Protein AF-A0AAW3BBW0-F1 (afdb_monomer_lite)

Structure (mmCIF, N/CA/C/O backbone):
data_AF-A0AAW3BBW0-F1
#
_entry.id   AF-A0AAW3BBW0-F1
#
loop_
_atom_site.group_PDB
_atom_site.id
_atom_site.type_symbol
_atom_site.label_atom_id
_atom_site.label_alt_id
_atom_site.label_comp_id
_atom_site.label_asym_id
_atom_site.label_entity_id
_atom_site.label_seq_id
_atom_site.pdbx_PDB_ins_code
_atom_site.Cartn_x
_atom_site.Cartn_y
_atom_site.Cartn_z
_atom_site.occupancy
_atom_site.B_iso_or_equiv
_atom_site.auth_seq_id
_atom_site.auth_comp_id
_atom_site.auth_asym_id
_atom_site.auth_atom_id
_atom_site.pdbx_PDB_model_num
ATOM 1 N N . MET A 1 1 ? 30.042 30.040 -30.285 1.00 41.00 1 MET A N 1
ATOM 2 C CA . MET A 1 1 ? 29.711 28.630 -29.977 1.00 41.00 1 MET A CA 1
ATOM 3 C C . MET A 1 1 ? 29.764 28.427 -28.467 1.00 41.00 1 MET A C 1
ATOM 5 O O . MET A 1 1 ? 30.852 28.474 -27.908 1.00 41.00 1 MET A O 1
ATOM 9 N N . ARG A 1 2 ? 28.617 28.283 -27.785 1.00 40.34 2 ARG A N 1
ATOM 10 C CA . ARG A 1 2 ? 28.598 27.923 -26.355 1.00 40.34 2 ARG A CA 1
ATOM 11 C C . ARG A 1 2 ? 29.032 26.463 -26.230 1.00 40.34 2 ARG A C 1
ATOM 13 O O . ARG A 1 2 ? 28.374 25.593 -26.790 1.00 40.34 2 ARG A O 1
ATOM 20 N N . ARG A 1 3 ? 30.141 26.214 -25.532 1.00 47.19 3 ARG A N 1
ATOM 21 C CA . ARG A 1 3 ? 30.557 24.868 -25.129 1.00 47.19 3 ARG A CA 1
ATOM 22 C C . ARG A 1 3 ? 29.491 24.332 -24.175 1.00 47.19 3 ARG A C 1
ATOM 24 O O . ARG A 1 3 ? 29.366 24.820 -23.059 1.00 47.19 3 ARG A O 1
ATOM 31 N N . THR A 1 4 ? 28.681 23.386 -24.631 1.00 51.81 4 THR A N 1
ATOM 32 C CA . THR A 1 4 ? 27.889 22.544 -23.737 1.00 51.81 4 THR A CA 1
ATOM 33 C C . THR A 1 4 ? 28.873 21.654 -22.997 1.00 51.81 4 THR A C 1
ATOM 35 O O . THR A 1 4 ? 29.384 20.691 -23.568 1.00 51.81 4 THR A O 1
ATOM 38 N N . GLU A 1 5 ? 29.197 22.013 -21.760 1.00 55.88 5 GLU A N 1
ATOM 39 C CA . GLU A 1 5 ? 29.882 21.101 -20.855 1.00 55.88 5 GLU A CA 1
ATOM 40 C C . GLU A 1 5 ? 28.992 19.867 -20.705 1.00 55.88 5 GLU A C 1
ATOM 42 O O . GLU A 1 5 ? 27.857 19.939 -20.229 1.00 55.88 5 GLU A O 1
ATOM 47 N N . LEU A 1 6 ? 29.476 18.731 -21.203 1.00 54.31 6 LEU A N 1
ATOM 48 C CA . LEU A 1 6 ? 28.875 17.442 -20.920 1.00 54.31 6 LEU A CA 1
ATOM 49 C C . LEU A 1 6 ? 29.042 17.221 -19.418 1.00 54.31 6 LEU A C 1
ATOM 51 O O . LEU A 1 6 ? 30.103 16.795 -18.970 1.00 54.31 6 LEU A O 1
ATOM 55 N N . CYS A 1 7 ? 28.010 17.523 -18.630 1.00 55.31 7 CYS A N 1
ATOM 56 C CA . CYS A 1 7 ? 27.910 17.013 -17.269 1.00 55.31 7 CYS A CA 1
ATOM 57 C C . CYS A 1 7 ? 27.794 15.486 -17.359 1.00 55.31 7 CYS A C 1
ATOM 59 O O . CYS A 1 7 ? 26.699 14.924 -17.403 1.00 55.31 7 CYS A O 1
ATOM 61 N N . LEU A 1 8 ? 28.941 14.814 -17.443 1.00 58.03 8 LEU A N 1
ATOM 62 C CA . LEU A 1 8 ? 29.051 13.374 -17.301 1.00 58.03 8 LEU A CA 1
ATOM 63 C C . LEU A 1 8 ? 28.607 13.046 -15.875 1.00 58.03 8 LEU A C 1
ATOM 65 O O . LEU A 1 8 ? 29.270 13.404 -14.904 1.00 58.03 8 LEU A O 1
ATOM 69 N N . GLY A 1 9 ? 27.428 12.439 -15.739 1.00 77.62 9 GLY A N 1
ATOM 70 C CA . GLY A 1 9 ? 26.929 12.009 -14.437 1.00 77.62 9 GLY A CA 1
ATOM 71 C C . GLY A 1 9 ? 27.915 11.042 -13.774 1.00 77.62 9 GLY A C 1
ATOM 72 O O . GLY A 1 9 ? 28.411 10.124 -14.424 1.00 77.62 9 GLY A O 1
ATOM 73 N N . GLY A 1 10 ? 28.193 11.251 -12.487 1.00 90.31 10 GLY A N 1
ATOM 74 C CA . GLY A 1 10 ? 29.047 10.374 -11.684 1.00 90.31 10 GLY A CA 1
ATOM 75 C C . GLY A 1 10 ? 28.320 9.143 -11.133 1.00 90.31 10 GLY A C 1
ATOM 76 O O . GLY A 1 10 ? 27.144 8.887 -11.423 1.00 90.31 10 GLY A O 1
ATOM 77 N N . PHE A 1 11 ? 29.023 8.381 -10.291 1.00 93.69 11 PHE A N 1
ATOM 78 C CA . PHE A 1 11 ? 28.434 7.258 -9.566 1.00 93.69 11 PHE A CA 1
ATOM 79 C C . PHE A 1 11 ? 27.296 7.735 -8.657 1.00 93.69 11 PHE A C 1
ATOM 81 O O . PHE A 1 11 ? 27.462 8.603 -7.805 1.00 93.69 11 PHE A O 1
ATOM 88 N N . THR A 1 12 ? 26.134 7.116 -8.826 1.00 93.62 12 THR A N 1
ATOM 89 C CA . THR A 1 12 ? 24.984 7.217 -7.925 1.00 93.62 12 THR A CA 1
ATOM 90 C C . THR A 1 12 ? 24.405 5.816 -7.770 1.00 93.62 12 THR A C 1
ATOM 92 O O . THR A 1 12 ? 24.442 5.020 -8.713 1.00 93.62 12 THR A O 1
ATOM 95 N N . MET A 1 13 ? 23.885 5.482 -6.587 1.00 95.06 13 MET A N 1
ATOM 96 C CA . MET A 1 13 ? 23.442 4.124 -6.240 1.00 95.06 13 MET A CA 1
ATOM 97 C C . MET A 1 13 ? 22.104 3.759 -6.905 1.00 95.06 13 MET A C 1
ATOM 99 O O . MET A 1 13 ? 21.103 3.521 -6.234 1.00 95.06 13 MET A O 1
ATOM 103 N N . LYS A 1 14 ? 22.071 3.693 -8.242 1.00 94.38 14 LYS A N 1
ATOM 104 C CA . LYS A 1 14 ? 20.866 3.367 -9.026 1.00 94.38 14 LYS A CA 1
ATOM 105 C C . LYS A 1 14 ? 20.230 2.041 -8.606 1.00 94.38 14 LYS A C 1
ATOM 107 O O . LYS A 1 14 ? 19.016 1.929 -8.647 1.00 94.38 14 LYS A O 1
ATOM 112 N N . TYR A 1 15 ? 21.039 1.080 -8.161 1.00 95.12 15 TYR A N 1
ATOM 113 C CA . TYR A 1 15 ? 20.583 -0.232 -7.700 1.00 95.12 15 TYR A CA 1
ATOM 114 C C . TYR A 1 15 ? 19.832 -0.205 -6.358 1.00 95.12 15 TYR A C 1
ATOM 116 O O . TYR A 1 15 ? 19.133 -1.163 -6.063 1.00 95.12 15 TYR A O 1
ATOM 124 N N . LYS A 1 16 ? 19.971 0.857 -5.546 1.00 96.00 16 LYS A N 1
ATOM 125 C CA . LYS A 1 16 ? 19.154 1.072 -4.332 1.00 96.00 16 LYS A CA 1
ATOM 126 C C . LYS A 1 16 ? 17.932 1.951 -4.591 1.00 96.00 16 LYS A C 1
ATOM 128 O O . LYS A 1 16 ? 17.039 2.056 -3.761 1.00 96.00 16 LYS A O 1
ATOM 133 N N . ARG A 1 17 ? 17.897 2.648 -5.725 1.00 94.38 17 ARG A N 1
ATOM 134 C CA . ARG A 1 17 ? 16.793 3.547 -6.044 1.00 94.38 17 ARG A CA 1
ATOM 135 C C . ARG A 1 17 ? 15.564 2.722 -6.424 1.00 94.38 17 ARG A C 1
ATOM 137 O O . ARG A 1 17 ? 15.642 1.916 -7.344 1.00 94.38 17 ARG A O 1
ATOM 144 N N . GLY A 1 18 ? 14.436 2.968 -5.758 1.00 93.38 18 GLY A N 1
ATOM 145 C CA . GLY A 1 18 ? 13.187 2.239 -6.006 1.00 93.38 18 GLY A CA 1
ATOM 146 C C . GLY A 1 18 ? 13.159 0.822 -5.426 1.00 93.38 18 GLY A C 1
ATOM 147 O O . GLY A 1 18 ? 12.334 0.022 -5.852 1.00 93.38 18 GLY A O 1
ATOM 148 N N . THR A 1 19 ? 14.056 0.500 -4.485 1.00 96.69 19 THR A N 1
ATOM 149 C CA . THR A 1 19 ? 14.018 -0.758 -3.714 1.00 96.69 19 THR A CA 1
ATOM 150 C C . THR A 1 19 ? 13.367 -0.596 -2.340 1.00 96.69 19 THR A C 1
ATOM 152 O O . THR A 1 19 ? 13.374 -1.540 -1.555 1.00 96.69 19 THR A O 1
ATOM 155 N N . GLY A 1 20 ? 12.894 0.609 -2.013 1.00 96.44 20 GLY A N 1
ATOM 156 C CA . GLY A 1 20 ? 12.147 0.873 -0.787 1.00 96.44 20 GLY A CA 1
ATOM 157 C C . GLY A 1 20 ? 10.740 0.296 -0.841 1.00 96.44 20 GLY A C 1
ATOM 158 O O . GLY A 1 20 ? 10.309 -0.222 -1.874 1.00 96.44 20 GLY A O 1
ATOM 159 N N . LEU A 1 21 ? 10.034 0.381 0.284 1.00 97.50 21 LEU A N 1
ATOM 160 C CA . LEU A 1 21 ? 8.636 -0.039 0.340 1.00 97.50 21 LEU A CA 1
ATOM 161 C C . LEU A 1 21 ? 7.724 1.021 -0.294 1.00 97.50 21 LEU A C 1
ATOM 163 O O . LEU A 1 21 ? 6.687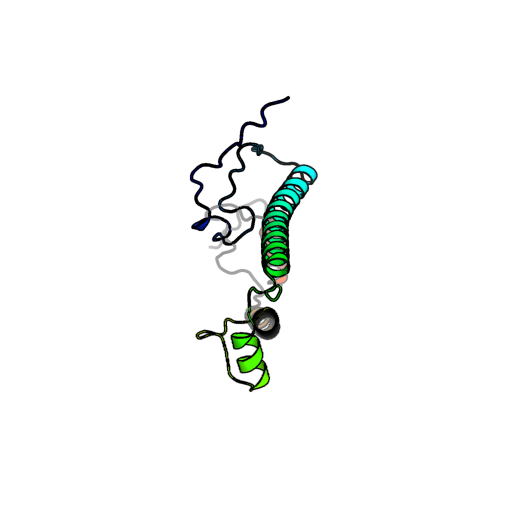 0.670 -0.856 1.00 97.50 21 LEU A O 1
ATOM 167 N N . TRP A 1 22 ? 8.141 2.289 -0.229 1.00 97.44 22 TRP A N 1
ATOM 168 C CA . TRP A 1 22 ? 7.377 3.449 -0.684 1.00 97.44 22 TRP A CA 1
ATOM 169 C C . TRP A 1 22 ? 8.187 4.351 -1.629 1.00 97.44 22 TRP A C 1
ATOM 171 O O . TRP A 1 22 ? 9.399 4.188 -1.788 1.00 97.44 22 TRP A O 1
ATOM 181 N N . ASP A 1 23 ? 7.513 5.303 -2.277 1.00 96.19 23 ASP A N 1
ATOM 182 C CA . ASP A 1 23 ? 8.102 6.162 -3.317 1.00 96.19 23 ASP A CA 1
ATOM 183 C C . ASP A 1 23 ? 9.085 7.210 -2.761 1.00 96.19 23 ASP A C 1
ATOM 185 O O . ASP A 1 23 ? 9.974 7.672 -3.481 1.00 96.19 23 ASP A O 1
ATOM 189 N N . GLU A 1 24 ? 8.936 7.592 -1.493 1.00 96.12 24 GLU A N 1
ATOM 190 C CA . GLU A 1 24 ? 9.810 8.524 -0.773 1.00 96.12 24 GLU A CA 1
ATOM 191 C C . GLU A 1 24 ? 11.161 7.917 -0.354 1.00 96.12 24 GLU A C 1
ATOM 193 O O . GLU A 1 24 ? 12.118 8.647 -0.075 1.00 96.12 24 GLU A O 1
ATOM 198 N N . ASP A 1 25 ? 11.268 6.587 -0.331 1.00 96.56 25 ASP A N 1
ATOM 199 C CA . ASP A 1 25 ? 12.462 5.888 0.134 1.00 96.56 25 ASP A CA 1
ATOM 200 C C . ASP A 1 25 ? 13.629 6.032 -0.855 1.00 96.56 25 ASP A C 1
ATOM 202 O O . ASP A 1 25 ? 13.489 5.938 -2.078 1.00 96.56 25 ASP A O 1
ATOM 206 N N . TYR A 1 26 ? 14.842 6.193 -0.317 1.00 95.44 26 TYR A N 1
ATOM 207 C CA . TYR A 1 26 ? 16.080 6.334 -1.098 1.00 95.44 26 TYR A CA 1
ATOM 208 C C . TYR A 1 26 ? 16.066 7.503 -2.106 1.00 95.44 26 TYR A C 1
ATOM 210 O O . TYR A 1 26 ? 16.788 7.486 -3.111 1.00 95.44 26 TYR A O 1
ATOM 218 N N . VAL A 1 27 ? 15.283 8.546 -1.820 1.00 95.69 27 VAL A N 1
ATOM 219 C CA . VAL A 1 27 ? 15.307 9.835 -2.516 1.00 95.69 27 VAL A CA 1
ATOM 220 C C . VAL A 1 27 ? 16.140 10.826 -1.702 1.00 95.69 27 VAL A C 1
ATOM 222 O O . VAL A 1 27 ? 15.999 10.928 -0.488 1.00 95.69 27 VAL A O 1
ATOM 225 N N . ASN A 1 28 ? 17.026 11.576 -2.361 1.00 95.12 28 ASN A N 1
ATOM 226 C CA . ASN A 1 28 ? 17.775 12.649 -1.702 1.00 95.12 28 ASN A CA 1
ATOM 227 C C . ASN A 1 28 ? 16.899 13.907 -1.558 1.00 95.12 28 ASN A C 1
ATOM 229 O O . ASN A 1 28 ? 17.037 14.853 -2.336 1.00 95.12 28 ASN A O 1
ATOM 233 N N . ASP A 1 29 ? 15.974 13.880 -0.600 1.00 94.38 29 ASP A N 1
ATOM 234 C CA . ASP A 1 29 ? 15.079 14.990 -0.272 1.00 94.38 29 ASP A CA 1
ATOM 235 C C . ASP A 1 29 ? 15.640 15.845 0.875 1.00 94.38 29 ASP A C 1
ATOM 237 O O . ASP A 1 29 ? 15.308 15.677 2.046 1.00 94.38 29 ASP A O 1
ATOM 241 N N . PHE A 1 30 ? 16.556 16.752 0.540 1.00 92.75 30 PHE A N 1
ATOM 242 C CA . PHE A 1 30 ? 17.260 17.585 1.521 1.00 92.75 30 PHE A CA 1
ATOM 243 C C . PHE A 1 30 ? 16.564 18.924 1.814 1.00 92.75 30 PHE A C 1
ATOM 245 O O . PHE A 1 30 ? 17.075 19.711 2.609 1.00 92.75 30 PHE A O 1
ATOM 252 N N . ASN A 1 31 ? 15.444 19.230 1.149 1.00 91.31 31 ASN A N 1
ATOM 253 C CA . ASN A 1 31 ? 14.788 20.541 1.221 1.00 91.31 31 ASN A CA 1
ATOM 254 C C . ASN A 1 31 ? 13.409 20.512 1.904 1.00 91.31 31 ASN A C 1
ATOM 256 O O . ASN A 1 31 ? 12.639 21.468 1.784 1.00 91.31 31 ASN A O 1
ATOM 260 N N . ALA A 1 32 ? 13.107 19.441 2.639 1.00 90.62 32 ALA A N 1
ATOM 261 C CA . ALA A 1 32 ? 11.896 19.332 3.437 1.00 90.62 32 ALA A CA 1
ATOM 262 C C . ALA A 1 32 ? 11.973 20.169 4.731 1.00 90.62 32 ALA A C 1
ATOM 264 O O . ALA A 1 32 ? 13.027 20.316 5.350 1.00 90.62 32 ALA A O 1
ATOM 265 N N . ASN A 1 33 ? 10.823 20.686 5.175 1.00 92.56 33 ASN A N 1
ATOM 266 C CA . ASN A 1 33 ? 10.685 21.390 6.454 1.00 92.56 33 ASN A CA 1
ATOM 267 C C . ASN A 1 33 ? 10.222 20.435 7.564 1.00 92.56 33 ASN A C 1
ATOM 269 O O . ASN A 1 33 ? 9.449 19.516 7.307 1.00 92.56 33 ASN A O 1
ATOM 273 N N . LYS A 1 34 ? 10.596 20.719 8.823 1.00 94.75 34 LYS A N 1
ATOM 274 C CA . LYS A 1 34 ? 10.166 19.934 10.003 1.00 94.75 34 LYS A CA 1
ATOM 275 C C . LYS A 1 34 ? 8.642 19.895 10.184 1.00 94.75 34 LYS A C 1
ATOM 277 O O . LYS A 1 34 ? 8.106 18.901 10.660 1.00 94.75 34 LYS A O 1
ATOM 282 N N . TYR A 1 35 ? 7.954 20.982 9.833 1.00 96.44 35 TYR A N 1
ATOM 283 C CA . TYR A 1 35 ? 6.496 21.070 9.851 1.00 96.44 35 TYR A CA 1
ATOM 284 C C . TYR A 1 35 ? 5.976 21.368 8.449 1.00 96.44 35 TYR A C 1
ATOM 286 O O . TYR A 1 35 ? 6.415 22.318 7.794 1.00 96.44 35 TYR A O 1
ATOM 294 N N . LEU A 1 36 ? 5.011 20.565 8.011 1.00 96.75 36 LEU A N 1
ATOM 295 C CA . LEU A 1 36 ? 4.347 20.702 6.725 1.00 96.75 36 LEU A CA 1
ATOM 296 C C . LEU A 1 36 ? 2.850 20.902 6.964 1.00 96.75 36 LEU A C 1
ATOM 298 O O . LEU A 1 36 ? 2.193 20.098 7.620 1.00 96.75 36 LEU A O 1
ATOM 302 N N . SER A 1 37 ? 2.307 21.991 6.416 1.00 97.81 37 SER A N 1
ATOM 303 C CA . SER A 1 37 ? 0.856 22.186 6.350 1.00 97.81 37 SER A CA 1
ATOM 304 C C . SER A 1 37 ? 0.211 21.129 5.449 1.00 97.81 37 SER A C 1
ATOM 306 O O . SER A 1 37 ? 0.888 20.568 4.589 1.00 97.81 37 SER A O 1
ATOM 308 N N . ALA A 1 38 ? -1.108 20.936 5.541 1.00 98.19 38 ALA A N 1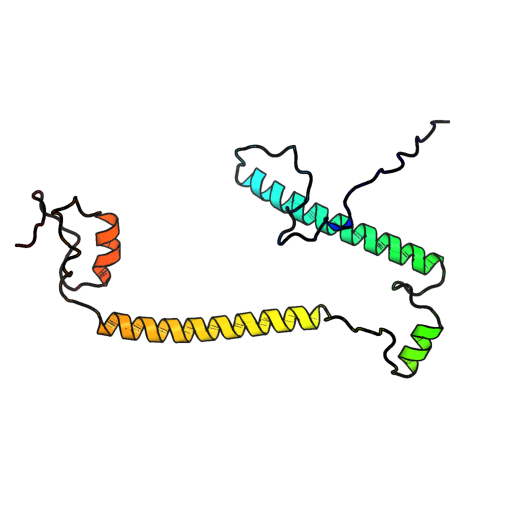
ATOM 309 C CA . ALA A 1 38 ? -1.831 19.980 4.694 1.00 98.19 38 ALA A CA 1
ATOM 310 C C . ALA A 1 38 ? -1.504 20.125 3.191 1.00 98.19 38 ALA A C 1
ATOM 312 O O . ALA A 1 38 ? -1.217 19.139 2.514 1.00 98.19 38 ALA A O 1
ATOM 313 N N . ARG A 1 39 ? -1.452 21.362 2.671 1.00 97.81 39 ARG A N 1
ATOM 314 C CA . ARG A 1 39 ? -1.104 21.627 1.261 1.00 97.81 39 ARG A CA 1
ATOM 315 C C . ARG A 1 39 ? 0.349 21.278 0.944 1.00 97.81 39 ARG A C 1
ATOM 317 O O . ARG A 1 39 ? 0.631 20.760 -0.135 1.00 97.81 39 ARG A O 1
ATOM 324 N N . SER A 1 40 ? 1.263 21.574 1.865 1.00 97.00 40 SER A N 1
ATOM 325 C CA . SER A 1 40 ? 2.684 21.253 1.712 1.00 97.00 40 SER A CA 1
ATOM 326 C C . SER A 1 40 ? 2.907 19.741 1.712 1.00 97.00 40 SER A C 1
ATOM 328 O O . SER A 1 40 ? 3.622 19.242 0.851 1.00 97.00 40 SER A O 1
ATOM 330 N N . THR A 1 41 ? 2.237 19.012 2.605 1.00 97.75 41 THR A N 1
ATOM 331 C CA . THR A 1 41 ? 2.286 17.547 2.683 1.00 97.75 41 THR A CA 1
ATOM 332 C C . THR A 1 41 ? 1.713 16.898 1.425 1.00 97.75 41 THR A C 1
ATOM 334 O O . THR A 1 41 ? 2.359 16.037 0.838 1.00 97.75 41 THR A O 1
ATOM 337 N N . MET A 1 42 ? 0.555 17.354 0.931 1.00 98.12 42 MET A N 1
ATOM 338 C CA . MET A 1 42 ? 0.007 16.866 -0.346 1.00 98.12 42 MET A CA 1
ATOM 339 C C . MET A 1 42 ? 0.977 17.092 -1.509 1.00 98.12 42 MET A C 1
ATOM 341 O O . MET A 1 42 ? 1.174 16.212 -2.345 1.00 98.12 42 MET A O 1
ATOM 345 N N . ARG A 1 43 ? 1.607 18.273 -1.565 1.00 97.44 43 ARG A N 1
ATOM 346 C CA . ARG A 1 43 ? 2.600 18.587 -2.597 1.00 97.44 43 ARG A CA 1
ATOM 347 C C . ARG A 1 43 ? 3.842 17.706 -2.486 1.00 97.44 43 ARG A C 1
ATOM 349 O O . ARG A 1 43 ? 4.421 17.381 -3.518 1.00 97.44 43 ARG A O 1
ATOM 356 N N . TRP A 1 44 ? 4.245 17.347 -1.271 1.00 97.38 44 TRP A N 1
ATOM 357 C CA . TRP A 1 44 ? 5.364 16.447 -1.025 1.00 97.38 44 TRP A CA 1
ATOM 358 C C . TRP A 1 44 ? 5.070 15.034 -1.549 1.00 97.38 44 TRP A C 1
ATOM 360 O O . TRP A 1 44 ? 5.826 14.553 -2.389 1.00 97.38 44 TRP A O 1
ATOM 370 N N . TYR A 1 45 ? 3.917 14.447 -1.200 1.00 97.94 45 TYR A N 1
ATOM 371 C CA . TYR A 1 45 ? 3.484 13.145 -1.738 1.00 97.94 45 TYR A CA 1
ATOM 372 C C . TYR A 1 45 ? 3.400 13.146 -3.268 1.00 97.94 45 TYR A C 1
ATOM 374 O O . TYR A 1 45 ? 3.997 12.297 -3.926 1.00 97.94 45 TYR A O 1
ATOM 382 N N . TYR A 1 46 ? 2.750 14.161 -3.848 1.00 97.88 46 TYR A N 1
ATOM 383 C CA . TYR A 1 46 ? 2.714 14.330 -5.303 1.00 97.88 46 TYR A CA 1
ATOM 384 C C . TYR A 1 46 ? 4.121 14.461 -5.904 1.00 97.88 46 TYR A C 1
ATOM 386 O O . TYR A 1 46 ? 4.389 13.966 -6.997 1.00 97.88 46 TYR A O 1
ATOM 394 N N . GLY A 1 47 ? 5.032 15.145 -5.210 1.00 97.56 47 GLY A N 1
ATOM 395 C CA . GLY A 1 47 ? 6.426 15.289 -5.612 1.00 97.56 47 GLY A CA 1
ATOM 396 C C . GLY A 1 47 ? 7.142 13.944 -5.732 1.00 97.56 47 GLY A C 1
ATOM 397 O O . GLY A 1 47 ? 7.795 13.712 -6.754 1.00 97.56 47 GLY A O 1
ATOM 398 N N . MET A 1 48 ? 6.973 13.067 -4.739 1.00 98.00 48 MET A N 1
ATOM 399 C CA . MET A 1 48 ? 7.572 11.727 -4.707 1.00 98.00 48 MET A CA 1
ATOM 400 C C . MET A 1 48 ? 6.988 10.815 -5.790 1.00 98.00 48 MET A C 1
ATOM 402 O O . MET A 1 48 ? 7.736 10.320 -6.639 1.00 98.00 48 MET A O 1
ATOM 406 N N . GLU A 1 49 ? 5.659 10.720 -5.874 1.00 98.19 49 GLU A N 1
ATOM 407 C CA . GLU A 1 49 ? 4.963 9.926 -6.898 1.00 98.19 49 GLU A CA 1
ATOM 408 C C . GLU A 1 49 ? 5.338 10.390 -8.318 1.00 98.19 49 GLU A C 1
ATOM 410 O O . GLU A 1 49 ? 5.693 9.602 -9.207 1.00 98.19 49 GLU A O 1
ATOM 415 N N . ARG A 1 50 ? 5.331 11.712 -8.547 1.00 98.06 50 ARG A N 1
ATOM 416 C CA . ARG A 1 50 ? 5.708 12.298 -9.838 1.00 98.06 50 ARG A CA 1
ATOM 417 C C . ARG A 1 50 ? 7.161 12.007 -10.176 1.00 98.06 50 ARG A C 1
ATOM 419 O O . ARG A 1 50 ? 7.467 11.787 -11.352 1.00 98.06 50 ARG A O 1
ATOM 426 N N . LEU A 1 51 ? 8.067 12.071 -9.202 1.00 97.25 51 LEU A N 1
ATOM 427 C CA . LEU A 1 51 ? 9.479 11.782 -9.422 1.00 97.25 51 LEU A CA 1
ATOM 428 C C . LEU A 1 51 ? 9.645 10.336 -9.894 1.00 97.25 51 LEU A C 1
ATOM 430 O O . LEU A 1 51 ? 10.220 10.122 -10.966 1.00 97.25 51 LEU A O 1
ATOM 434 N N . GLN A 1 52 ? 9.102 9.371 -9.153 1.00 97.44 52 GLN A N 1
ATOM 435 C CA . GLN A 1 52 ? 9.191 7.949 -9.482 1.00 97.44 52 GLN A CA 1
ATOM 436 C C . GLN A 1 52 ? 8.574 7.635 -10.853 1.00 97.44 52 GLN A C 1
ATOM 438 O O . GLN A 1 52 ? 9.214 7.025 -11.723 1.00 97.44 52 GLN A O 1
ATOM 443 N N . THR A 1 53 ? 7.372 8.156 -11.101 1.00 97.94 53 THR A N 1
ATOM 444 C CA . THR A 1 53 ? 6.644 7.976 -12.361 1.00 97.94 53 THR A CA 1
ATOM 445 C C . THR A 1 53 ? 7.407 8.562 -13.547 1.00 97.94 53 THR A C 1
ATOM 447 O O . THR A 1 53 ? 7.598 7.893 -14.566 1.00 97.94 53 THR A O 1
ATOM 450 N N . ARG A 1 54 ? 7.922 9.794 -13.429 1.00 98.19 54 ARG A N 1
ATOM 451 C CA . ARG A 1 54 ? 8.684 10.433 -14.515 1.00 98.19 54 ARG A CA 1
ATOM 452 C C . ARG A 1 54 ? 9.962 9.683 -14.849 1.00 98.19 54 ARG A C 1
ATOM 454 O O . ARG A 1 54 ? 10.273 9.555 -16.031 1.00 98.19 54 ARG A O 1
ATOM 461 N N . ASN A 1 55 ? 10.703 9.204 -13.850 1.00 96.50 55 ASN A N 1
ATOM 462 C CA . ASN A 1 55 ? 11.923 8.434 -14.104 1.00 96.50 55 ASN A CA 1
ATOM 463 C C . ASN A 1 55 ? 11.606 7.152 -14.877 1.00 96.50 55 ASN A C 1
ATOM 465 O O . ASN A 1 55 ? 12.256 6.863 -15.882 1.00 96.50 55 ASN A O 1
ATOM 469 N N . THR A 1 56 ? 10.563 6.438 -14.452 1.00 97.00 56 THR A N 1
ATOM 470 C CA . THR A 1 56 ? 10.115 5.196 -15.088 1.00 97.00 56 THR A CA 1
ATOM 471 C C . THR A 1 56 ? 9.652 5.432 -16.525 1.00 97.00 56 THR A C 1
ATOM 473 O O . THR A 1 56 ? 10.114 4.749 -17.439 1.00 97.00 56 THR A O 1
ATOM 476 N N . ILE A 1 57 ? 8.795 6.430 -16.761 1.00 98.06 57 ILE A N 1
ATOM 477 C CA . ILE A 1 57 ? 8.277 6.747 -18.102 1.00 98.06 57 ILE A CA 1
ATOM 478 C C . ILE A 1 57 ? 9.399 7.210 -19.031 1.00 98.06 57 ILE A C 1
ATOM 480 O O . ILE A 1 57 ? 9.485 6.743 -20.165 1.00 98.06 57 ILE A O 1
ATOM 484 N N . ASN A 1 58 ? 10.285 8.093 -18.563 1.00 97.56 58 ASN A N 1
ATOM 485 C CA . ASN A 1 58 ? 11.396 8.576 -19.381 1.00 97.56 58 ASN A CA 1
ATOM 486 C C . ASN A 1 58 ? 12.350 7.437 -19.761 1.00 97.56 58 ASN A C 1
ATOM 488 O O . ASN A 1 58 ? 12.761 7.369 -20.918 1.00 97.56 58 ASN A O 1
ATOM 492 N N . SER A 1 59 ? 12.660 6.536 -18.822 1.00 96.38 59 SER A N 1
ATOM 493 C CA . SER A 1 59 ? 13.496 5.355 -19.074 1.00 96.38 59 SER A CA 1
ATOM 494 C C . SER A 1 59 ? 12.851 4.396 -20.082 1.00 96.38 59 SER A C 1
ATOM 496 O O . SER A 1 59 ? 13.491 3.995 -21.059 1.00 96.38 59 SER A O 1
ATOM 498 N N . ARG A 1 60 ? 11.554 4.094 -19.908 1.00 97.56 60 ARG A N 1
ATOM 499 C CA . ARG A 1 60 ? 10.782 3.252 -20.838 1.00 97.56 60 ARG A CA 1
ATOM 500 C C . ARG A 1 60 ? 10.757 3.850 -22.239 1.00 97.56 60 ARG A C 1
ATOM 502 O O . ARG A 1 60 ? 11.115 3.167 -23.191 1.00 97.56 60 ARG A O 1
ATOM 509 N N . ARG A 1 61 ? 10.403 5.133 -22.357 1.00 97.88 61 ARG A N 1
ATOM 510 C CA . ARG A 1 61 ? 10.356 5.840 -23.642 1.00 97.88 61 ARG A CA 1
ATOM 511 C C . ARG A 1 61 ? 11.720 5.831 -24.327 1.00 97.88 61 ARG A C 1
ATOM 513 O O . ARG A 1 61 ? 11.797 5.483 -25.495 1.00 97.88 61 ARG A O 1
ATOM 520 N N . ALA A 1 62 ? 12.786 6.190 -23.609 1.00 97.88 62 ALA A N 1
ATOM 521 C CA . ALA A 1 62 ? 14.132 6.237 -24.178 1.00 97.88 62 ALA A CA 1
ATOM 522 C C . ALA A 1 62 ? 14.574 4.865 -24.710 1.00 97.88 62 ALA A C 1
ATOM 524 O O . ALA A 1 62 ? 15.047 4.776 -25.839 1.00 97.88 62 ALA A O 1
ATOM 525 N N . THR A 1 63 ? 14.352 3.802 -23.932 1.00 97.94 63 THR A N 1
ATOM 526 C CA . THR A 1 63 ? 14.687 2.425 -24.329 1.00 97.94 63 THR A CA 1
ATOM 527 C C . THR A 1 63 ? 13.879 1.971 -25.547 1.00 97.94 63 THR A C 1
ATOM 529 O O . THR A 1 63 ? 14.447 1.454 -26.502 1.00 97.94 63 TH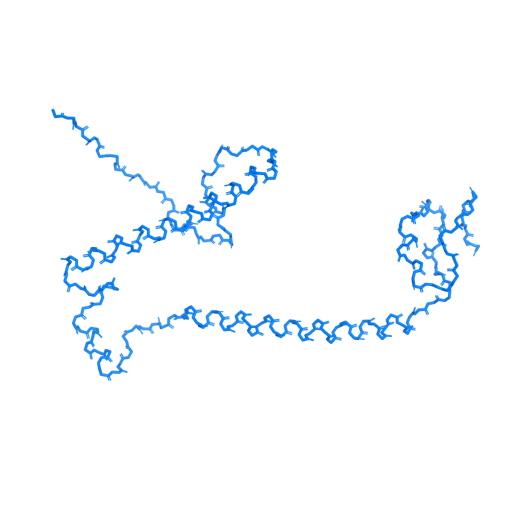R A O 1
ATOM 532 N N . GLN A 1 64 ? 12.565 2.208 -25.559 1.00 98.12 64 GLN A N 1
ATOM 533 C CA . GLN A 1 64 ? 11.701 1.826 -26.682 1.00 98.12 64 GLN A CA 1
ATOM 534 C C . GLN A 1 64 ? 12.068 2.569 -27.969 1.00 98.12 64 GLN A C 1
ATOM 536 O O . GLN A 1 64 ? 12.156 1.953 -29.029 1.00 98.12 64 GLN A O 1
ATOM 541 N N . SER A 1 65 ? 12.316 3.879 -27.878 1.00 97.94 65 SER A N 1
ATOM 542 C CA . SER A 1 65 ? 12.757 4.682 -29.019 1.00 97.94 65 SER A CA 1
ATOM 543 C C . SER A 1 65 ? 14.114 4.214 -29.544 1.00 97.94 65 SER A C 1
AT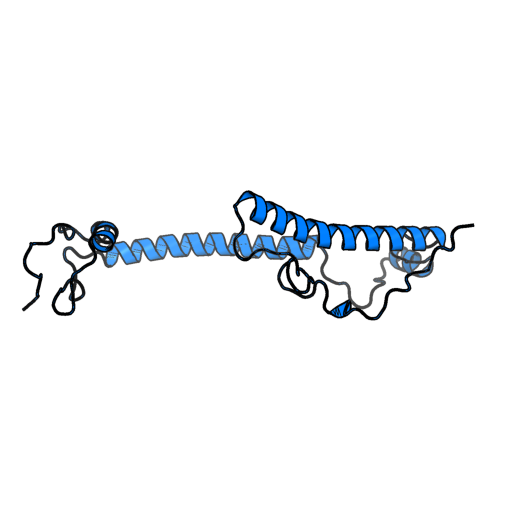OM 545 O O . SER A 1 65 ? 14.278 4.087 -30.753 1.00 97.94 65 SER A O 1
ATOM 547 N N . TYR A 1 66 ? 15.066 3.913 -28.655 1.00 98.38 66 TYR A N 1
ATOM 548 C CA . TYR A 1 66 ? 16.361 3.357 -29.044 1.00 98.38 66 TYR A CA 1
ATOM 549 C C . TYR A 1 66 ? 16.205 2.017 -29.774 1.00 98.38 66 TYR A C 1
ATOM 551 O O . TYR A 1 66 ? 16.711 1.873 -30.882 1.00 98.38 66 TYR A O 1
ATOM 559 N N . ASN A 1 67 ? 15.443 1.076 -29.210 1.00 98.31 67 ASN A N 1
ATOM 560 C CA . ASN A 1 67 ? 15.217 -0.238 -29.817 1.00 98.31 67 ASN A CA 1
ATOM 561 C C . ASN A 1 67 ? 14.584 -0.128 -31.208 1.00 98.31 67 ASN A C 1
ATOM 563 O O . ASN A 1 67 ? 15.043 -0.776 -32.146 1.00 98.31 67 ASN A O 1
ATOM 567 N N . ASN A 1 68 ? 13.577 0.736 -31.354 1.00 97.69 68 ASN A N 1
ATOM 568 C CA . ASN A 1 68 ? 12.921 0.970 -32.636 1.00 97.69 68 ASN A CA 1
ATOM 569 C C . ASN A 1 68 ? 13.884 1.569 -33.674 1.00 97.69 68 ASN A C 1
ATOM 571 O O . ASN A 1 68 ? 13.904 1.131 -34.820 1.00 97.69 68 ASN A O 1
ATOM 575 N N . ASN A 1 69 ? 14.723 2.528 -33.271 1.00 98.00 69 ASN A N 1
ATOM 576 C CA . ASN A 1 69 ? 15.740 3.106 -34.153 1.00 98.00 69 ASN A CA 1
ATOM 577 C C . ASN A 1 69 ? 16.805 2.078 -34.569 1.00 98.00 69 ASN A C 1
ATOM 579 O O . ASN A 1 69 ? 17.368 2.189 -35.653 1.00 98.00 69 ASN A O 1
ATOM 583 N N . MET A 1 70 ? 17.051 1.069 -33.731 1.00 97.81 70 MET A N 1
ATOM 584 C CA . MET A 1 70 ? 17.929 -0.066 -34.028 1.00 97.81 70 MET A CA 1
ATOM 585 C C . MET A 1 70 ? 17.237 -1.184 -34.832 1.00 97.81 70 MET A C 1
ATOM 587 O O . MET A 1 70 ? 17.858 -2.212 -35.093 1.00 97.81 70 MET A O 1
ATOM 591 N N . GLY A 1 71 ? 15.969 -1.015 -35.228 1.00 96.94 71 GLY A N 1
ATOM 592 C CA . GLY A 1 71 ? 15.217 -2.002 -36.013 1.00 96.94 71 GLY A CA 1
ATOM 593 C C . GLY A 1 71 ? 14.721 -3.216 -35.217 1.00 96.94 71 GLY A C 1
ATOM 594 O O . GLY A 1 71 ? 14.326 -4.218 -35.810 1.00 96.94 71 GLY A O 1
ATOM 595 N N . LEU A 1 72 ? 14.737 -3.143 -33.884 1.00 98.06 72 LEU A N 1
ATOM 596 C CA . LEU A 1 72 ? 14.200 -4.169 -32.990 1.00 98.06 72 LEU A CA 1
ATOM 597 C C . LEU A 1 72 ? 12.759 -3.833 -32.581 1.00 98.06 72 LEU A C 1
ATOM 599 O O . LEU A 1 72 ? 12.289 -2.703 -32.728 1.00 98.06 72 LEU A O 1
ATOM 603 N N . HIS A 1 73 ? 12.047 -4.804 -32.005 1.00 97.94 73 HIS A N 1
ATOM 604 C CA . HIS A 1 73 ? 10.760 -4.537 -31.363 1.00 97.94 73 HIS A CA 1
ATOM 605 C C . HIS A 1 73 ? 10.927 -3.585 -30.161 1.00 97.94 73 HIS A C 1
ATOM 607 O O . HIS A 1 73 ? 12.007 -3.491 -29.581 1.00 97.94 73 HIS A O 1
ATOM 613 N N . HIS A 1 74 ? 9.858 -2.918 -29.705 1.00 97.06 74 HIS A N 1
ATOM 614 C CA . HIS A 1 74 ? 9.939 -1.967 -28.583 1.00 97.06 74 HIS A CA 1
ATOM 615 C C . HIS A 1 74 ? 10.489 -2.597 -27.285 1.00 97.06 74 HIS A C 1
ATOM 617 O O . HIS A 1 74 ? 11.109 -1.909 -26.474 1.00 97.06 74 HIS A O 1
ATOM 623 N N . SER A 1 75 ? 10.306 -3.909 -27.103 1.00 96.00 75 SER A N 1
ATOM 624 C CA . SER A 1 75 ? 10.856 -4.691 -25.985 1.00 96.00 75 SER A CA 1
ATOM 625 C C . SER A 1 75 ? 12.322 -5.116 -26.161 1.00 96.00 75 SER A C 1
ATOM 627 O O . SER A 1 75 ? 12.884 -5.710 -25.249 1.00 96.00 75 SER A O 1
ATOM 629 N N . GLY A 1 76 ? 12.938 -4.837 -27.313 1.00 97.19 76 GLY A N 1
ATOM 630 C CA . GLY A 1 76 ? 14.293 -5.266 -27.672 1.00 97.19 76 GLY A CA 1
ATOM 631 C C . GLY A 1 76 ? 14.368 -6.652 -28.322 1.00 97.19 76 GLY A C 1
ATOM 632 O O . GLY A 1 76 ? 15.457 -7.092 -28.670 1.00 97.19 76 GLY A O 1
ATOM 633 N N . ARG A 1 77 ? 13.231 -7.338 -28.509 1.00 96.81 77 ARG A N 1
ATOM 634 C CA . ARG A 1 77 ? 13.173 -8.648 -29.182 1.00 96.81 77 ARG A CA 1
ATOM 635 C C . ARG A 1 77 ? 13.465 -8.521 -30.678 1.00 96.81 77 ARG A C 1
ATOM 637 O O . ARG A 1 77 ? 12.985 -7.586 -31.328 1.00 96.81 77 ARG A O 1
ATOM 644 N N . GLY A 1 78 ? 14.244 -9.463 -31.203 1.00 97.44 78 GLY A N 1
ATOM 645 C CA . GLY A 1 78 ? 14.617 -9.556 -32.606 1.00 97.44 78 GLY A CA 1
ATOM 646 C C . GLY A 1 78 ? 13.769 -10.570 -33.375 1.00 97.44 78 GLY A C 1
ATOM 647 O O . GLY A 1 78 ? 12.702 -11.008 -32.940 1.00 97.44 78 GLY A O 1
ATOM 648 N N . ALA A 1 79 ? 14.246 -10.938 -34.566 1.00 97.81 79 ALA A N 1
ATOM 649 C CA . ALA A 1 79 ? 13.537 -11.863 -35.448 1.00 97.81 79 ALA A CA 1
ATOM 650 C C . ALA A 1 79 ? 13.483 -13.297 -34.893 1.00 97.81 79 ALA A C 1
ATOM 652 O O . ALA A 1 79 ? 12.486 -13.987 -35.093 1.00 97.81 79 ALA A O 1
ATOM 653 N N . PHE A 1 80 ? 14.529 -13.735 -34.183 1.00 98.06 80 PHE A N 1
ATOM 654 C CA . PHE A 1 80 ? 14.600 -15.079 -33.609 1.00 98.06 80 PHE A CA 1
ATOM 655 C C . PHE A 1 80 ? 13.565 -15.274 -32.497 1.00 98.06 80 PHE A C 1
ATOM 657 O O . PHE A 1 80 ? 12.788 -16.225 -32.542 1.00 98.06 80 PHE A O 1
ATOM 664 N N . GLU A 1 81 ? 13.492 -14.343 -31.544 1.00 98.06 81 GLU A N 1
ATOM 665 C CA . GLU A 1 81 ? 12.516 -14.392 -30.454 1.00 98.06 81 GLU A CA 1
ATOM 666 C C . GLU A 1 81 ? 11.085 -14.337 -30.995 1.00 98.06 81 GLU A C 1
ATOM 668 O O . GLU A 1 81 ? 10.225 -15.097 -30.556 1.00 98.06 81 GLU A O 1
ATOM 673 N N . ARG A 1 82 ? 10.844 -13.503 -32.015 1.00 97.62 82 ARG A N 1
ATOM 674 C CA . ARG A 1 82 ? 9.542 -13.418 -32.685 1.00 97.62 82 ARG A CA 1
ATOM 675 C C . ARG A 1 82 ? 9.149 -14.730 -33.371 1.00 97.62 82 ARG A C 1
ATOM 677 O O . ARG A 1 82 ? 7.976 -15.092 -33.373 1.00 97.62 82 ARG A O 1
ATOM 684 N N . GLU A 1 83 ? 10.105 -15.444 -33.961 1.00 98.06 83 GLU A N 1
ATOM 685 C CA . GLU A 1 83 ? 9.850 -16.742 -34.594 1.00 98.06 83 GLU A CA 1
ATOM 686 C C . GLU A 1 83 ? 9.587 -17.846 -33.559 1.00 98.06 83 GLU A C 1
ATOM 688 O O . GLU A 1 83 ? 8.716 -18.688 -33.775 1.00 98.06 83 GLU A O 1
ATOM 693 N N . LEU A 1 84 ? 10.280 -17.828 -32.416 1.00 98.25 84 LEU A N 1
ATOM 694 C CA . LEU A 1 84 ? 9.972 -18.723 -31.296 1.00 98.25 84 LEU A CA 1
ATOM 695 C C . LEU A 1 84 ? 8.551 -18.488 -30.768 1.00 98.25 84 LEU A C 1
ATOM 697 O O . LEU A 1 84 ? 7.792 -19.447 -30.624 1.00 98.25 84 LEU A O 1
ATOM 701 N N . GLU A 1 85 ? 8.157 -17.228 -30.573 1.00 97.38 85 GLU A N 1
ATOM 702 C CA . GLU A 1 85 ? 6.786 -16.864 -30.193 1.00 97.38 85 GLU A CA 1
ATOM 703 C C . GLU A 1 85 ? 5.764 -17.325 -31.234 1.00 97.38 85 GLU A C 1
ATOM 705 O O . GLU A 1 85 ? 4.736 -17.900 -30.876 1.00 97.38 85 GLU A O 1
ATOM 710 N N . ARG A 1 86 ? 6.054 -17.141 -32.531 1.00 98.19 86 ARG A N 1
ATOM 711 C CA . ARG A 1 86 ? 5.192 -17.618 -33.626 1.00 98.19 86 ARG A CA 1
ATOM 712 C C . ARG A 1 86 ? 4.982 -19.133 -33.567 1.00 98.19 86 ARG A C 1
ATOM 714 O O . ARG A 1 86 ? 3.916 -19.619 -33.933 1.00 98.19 86 ARG A O 1
ATOM 721 N N . ARG A 1 87 ? 5.991 -19.878 -33.110 1.00 98.19 87 ARG A N 1
ATOM 722 C CA . ARG A 1 87 ? 5.931 -21.333 -32.901 1.00 98.19 87 ARG A CA 1
ATOM 723 C C . ARG A 1 87 ? 5.302 -21.734 -31.561 1.00 98.19 87 ARG A C 1
ATOM 725 O O . ARG A 1 87 ? 5.205 -22.926 -31.291 1.00 98.19 87 ARG A O 1
ATOM 732 N N . GLY A 1 88 ? 4.888 -20.777 -30.729 1.00 97.19 88 GLY A N 1
ATOM 733 C CA . GLY A 1 88 ? 4.336 -21.031 -29.397 1.00 97.19 88 GLY A CA 1
ATOM 734 C C . GLY A 1 88 ? 5.380 -21.480 -28.369 1.00 97.19 88 GLY A C 1
ATOM 735 O O . GLY A 1 88 ? 5.019 -22.035 -27.335 1.00 97.19 88 GLY A O 1
ATOM 736 N N . ILE A 1 89 ? 6.669 -21.269 -28.646 1.00 97.56 89 ILE A N 1
ATOM 737 C CA . ILE A 1 89 ? 7.765 -21.645 -27.752 1.00 97.56 89 ILE A CA 1
ATOM 738 C C . ILE A 1 89 ? 8.036 -20.488 -26.789 1.00 97.56 89 ILE A C 1
ATOM 740 O O . ILE A 1 89 ? 8.162 -19.332 -27.196 1.00 97.56 89 ILE A O 1
ATOM 744 N N . GLN A 1 90 ? 8.158 -20.802 -25.500 1.00 97.12 90 GLN A N 1
ATOM 745 C CA . GLN A 1 90 ? 8.516 -19.824 -24.480 1.00 97.12 90 GLN A CA 1
ATOM 746 C C . GLN A 1 90 ? 9.947 -19.308 -24.699 1.00 97.12 90 GLN A C 1
ATOM 748 O O . GLN A 1 90 ? 10.898 -20.085 -24.714 1.00 97.12 90 GLN A O 1
ATOM 753 N N . VAL A 1 91 ? 10.087 -17.987 -24.840 1.00 97.38 91 VAL A N 1
ATOM 754 C CA . VAL A 1 91 ? 11.380 -17.326 -25.087 1.00 97.38 91 VAL A CA 1
ATOM 755 C C . VAL A 1 91 ? 12.181 -17.143 -23.797 1.00 97.38 91 VAL A C 1
ATOM 757 O O . VAL A 1 91 ? 13.353 -17.504 -23.731 1.00 97.38 91 VAL A O 1
ATOM 760 N N . ASP A 1 92 ? 11.559 -16.574 -22.761 1.00 96.00 92 ASP A N 1
ATOM 761 C CA . ASP A 1 92 ? 12.260 -16.251 -21.519 1.00 96.00 92 ASP A CA 1
ATOM 762 C C . ASP A 1 92 ? 12.461 -17.505 -20.669 1.00 96.00 92 ASP A C 1
ATOM 764 O O . ASP A 1 92 ? 11.522 -18.263 -20.424 1.00 96.00 92 ASP A O 1
ATOM 768 N N . LYS A 1 93 ? 13.663 -17.680 -20.116 1.00 97.19 93 LYS A N 1
ATOM 769 C CA . LYS A 1 93 ? 13.952 -18.769 -19.170 1.00 97.19 93 LYS A CA 1
ATOM 770 C C . LYS A 1 93 ? 13.068 -18.710 -17.915 1.00 97.19 93 LYS A C 1
ATOM 772 O O . LYS A 1 93 ? 12.669 -19.749 -17.398 1.00 97.19 93 LYS A O 1
ATOM 777 N N . TYR A 1 94 ? 12.774 -17.502 -17.431 1.00 97.31 94 TYR A N 1
ATOM 778 C CA . TYR A 1 94 ? 11.967 -17.261 -16.234 1.00 97.31 94 TYR A CA 1
ATOM 779 C C . TYR A 1 94 ? 10.841 -16.266 -16.555 1.00 97.31 94 TYR A C 1
ATOM 781 O O . TYR A 1 94 ? 11.099 -15.061 -16.610 1.00 97.31 94 TYR A O 1
ATOM 789 N N . PRO A 1 95 ? 9.600 -16.735 -16.776 1.00 95.38 95 PRO A N 1
ATOM 790 C CA . PRO A 1 95 ? 8.470 -15.865 -17.067 1.00 95.38 95 PRO A CA 1
ATOM 791 C C . PRO A 1 95 ? 7.958 -15.264 -15.753 1.00 95.38 95 PRO A C 1
ATOM 793 O O . PRO A 1 95 ? 7.266 -15.920 -14.977 1.00 95.38 95 PRO A O 1
ATOM 796 N N . LEU A 1 96 ? 8.351 -14.022 -15.466 1.00 97.56 96 LEU A N 1
ATOM 797 C CA . LEU A 1 96 ? 7.962 -13.337 -14.231 1.00 97.56 96 LEU A CA 1
ATOM 798 C C . LEU A 1 96 ? 6.457 -13.030 -14.200 1.00 97.56 96 LEU A C 1
ATOM 800 O O . LEU A 1 96 ? 5.819 -12.842 -15.238 1.00 97.56 96 LEU A O 1
ATOM 804 N N . THR A 1 97 ? 5.899 -12.932 -12.991 1.00 97.75 97 THR A N 1
ATOM 805 C CA . THR A 1 97 ? 4.488 -12.592 -12.770 1.00 97.75 97 THR A CA 1
ATOM 806 C C . THR A 1 97 ? 4.128 -11.270 -13.447 1.00 97.75 97 THR A C 1
ATOM 808 O O . THR A 1 97 ? 4.776 -10.245 -13.237 1.00 97.75 97 THR A O 1
ATOM 811 N N . THR A 1 98 ? 3.065 -11.284 -14.249 1.00 98.00 98 THR A N 1
ATOM 812 C CA . THR A 1 98 ? 2.569 -10.100 -14.960 1.00 98.00 98 THR A CA 1
ATOM 813 C C . THR A 1 98 ? 1.762 -9.180 -14.043 1.00 98.00 98 THR A C 1
ATOM 815 O O . THR A 1 98 ? 1.385 -9.543 -12.926 1.00 98.00 98 THR A O 1
ATOM 818 N N . THR A 1 99 ? 1.428 -7.986 -14.537 1.00 97.06 99 THR A N 1
ATOM 819 C CA . THR A 1 99 ? 0.559 -7.032 -13.831 1.00 97.06 99 THR A CA 1
ATOM 820 C C . THR A 1 99 ? -0.806 -7.632 -13.488 1.00 97.06 99 THR A C 1
ATOM 822 O O . THR A 1 99 ? -1.286 -7.441 -12.374 1.00 97.06 99 THR A O 1
ATOM 825 N N . THR A 1 100 ? -1.402 -8.417 -14.393 1.00 97.75 100 THR A N 1
ATOM 826 C CA . THR A 1 100 ? -2.660 -9.140 -14.141 1.00 97.75 100 THR A CA 1
ATOM 827 C C . THR A 1 100 ? -2.508 -10.163 -13.019 1.00 97.75 100 THR A C 1
ATOM 829 O O . THR A 1 100 ? -3.370 -10.238 -12.147 1.00 97.75 100 THR A O 1
ATOM 832 N N . GLY A 1 101 ? -1.407 -10.923 -13.004 1.00 98.06 101 GLY A N 1
ATOM 833 C CA . GLY A 1 101 ? -1.137 -11.895 -11.943 1.00 98.06 101 GLY A CA 1
ATOM 834 C C . GLY A 1 101 ? -1.005 -11.228 -10.573 1.00 98.06 101 GLY A C 1
ATOM 835 O O . GLY A 1 101 ? -1.651 -11.650 -9.617 1.00 98.06 101 GLY A O 1
ATOM 836 N N . ALA A 1 102 ? -0.234 -10.140 -10.490 1.00 98.00 102 ALA A N 1
ATOM 837 C CA . ALA A 1 102 ? -0.066 -9.381 -9.253 1.00 98.00 102 ALA A CA 1
ATOM 838 C C . ALA A 1 102 ? -1.391 -8.770 -8.758 1.00 98.00 102 ALA A C 1
ATOM 84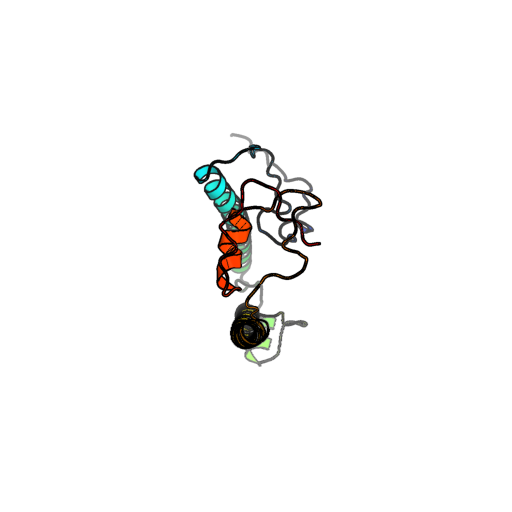0 O O . ALA A 1 102 ? -1.736 -8.919 -7.585 1.00 98.00 102 ALA A O 1
ATOM 841 N N . ALA A 1 103 ? -2.166 -8.145 -9.653 1.00 98.12 103 ALA A N 1
ATOM 842 C CA . ALA A 1 103 ? -3.467 -7.567 -9.318 1.00 98.12 103 ALA A CA 1
ATOM 843 C C . ALA A 1 103 ? -4.466 -8.631 -8.840 1.00 98.12 103 ALA A C 1
ATOM 845 O O . ALA A 1 103 ? -5.159 -8.420 -7.848 1.00 98.12 103 ALA A O 1
ATOM 846 N N . ARG A 1 104 ? -4.493 -9.803 -9.489 1.00 98.00 104 ARG A N 1
ATOM 847 C CA . ARG A 1 104 ? -5.391 -10.900 -9.112 1.00 98.00 104 ARG A CA 1
ATOM 848 C C . ARG A 1 104 ? -5.067 -11.470 -7.734 1.00 98.00 104 ARG A C 1
ATOM 850 O O . ARG A 1 104 ? -5.978 -11.776 -6.968 1.00 98.00 104 ARG A O 1
ATOM 857 N N . VAL A 1 105 ? -3.782 -11.607 -7.408 1.00 98.56 105 VAL A N 1
ATOM 858 C CA . VAL A 1 105 ? -3.359 -12.046 -6.071 1.00 98.56 105 VAL A CA 1
ATOM 859 C C . VAL A 1 105 ? -3.774 -11.019 -5.018 1.00 98.56 105 VAL A C 1
ATOM 861 O O . VAL A 1 105 ? -4.337 -11.407 -3.996 1.00 98.56 105 VAL A O 1
ATOM 864 N N . ALA A 1 106 ? -3.561 -9.724 -5.273 1.00 98.12 106 ALA A N 1
ATOM 865 C CA . ALA A 1 106 ? -3.975 -8.664 -4.355 1.00 98.12 106 ALA A CA 1
ATOM 866 C C . ALA A 1 106 ? -5.497 -8.662 -4.125 1.00 98.12 106 ALA A C 1
ATOM 868 O O . ALA A 1 106 ? -5.945 -8.654 -2.980 1.00 98.12 106 ALA A O 1
ATOM 869 N N . GLU A 1 107 ? -6.285 -8.747 -5.197 1.00 98.44 107 GLU A N 1
ATOM 870 C CA . GLU A 1 107 ? -7.748 -8.834 -5.145 1.00 98.44 107 GLU A CA 1
ATOM 871 C C . GLU A 1 107 ? -8.214 -10.034 -4.310 1.00 98.44 107 GLU A C 1
ATOM 873 O O . GLU A 1 107 ? -8.987 -9.877 -3.366 1.00 98.44 107 GLU A O 1
ATOM 878 N N . MET A 1 108 ? -7.696 -11.229 -4.605 1.00 98.44 108 MET A N 1
ATOM 879 C CA . MET A 1 108 ? -8.036 -12.453 -3.877 1.00 98.44 108 MET A CA 1
ATOM 880 C C . MET A 1 108 ? -7.730 -12.328 -2.378 1.00 98.44 108 MET A C 1
ATOM 882 O O . MET A 1 108 ? -8.525 -12.761 -1.541 1.00 98.44 108 MET A O 1
ATOM 886 N N . VAL A 1 109 ? -6.587 -11.733 -2.028 1.00 98.62 109 VAL A N 1
ATOM 887 C CA . VAL A 1 109 ? -6.211 -11.504 -0.630 1.00 98.62 109 VAL A CA 1
ATOM 888 C C . VAL A 1 109 ? -7.192 -10.545 0.039 1.00 98.62 109 VAL A C 1
ATOM 890 O O . VAL A 1 109 ? -7.658 -10.854 1.134 1.00 98.62 109 VAL A O 1
ATOM 893 N N . LEU A 1 110 ? -7.543 -9.428 -0.602 1.00 98.50 110 LEU A N 1
ATOM 894 C CA . LEU A 1 110 ? -8.479 -8.446 -0.045 1.00 98.50 110 LEU A CA 1
ATOM 895 C C . LEU A 1 110 ? -9.879 -9.032 0.163 1.00 98.50 110 LEU A C 1
ATOM 897 O O . LEU A 1 110 ? -10.439 -8.874 1.245 1.00 98.50 110 LEU A O 1
ATOM 901 N N . LEU A 1 111 ? -10.410 -9.777 -0.809 1.00 98.56 111 LEU A N 1
ATOM 902 C CA . LEU A 1 111 ? -11.715 -10.438 -0.680 1.00 98.56 111 LEU A CA 1
ATOM 903 C C . LEU A 1 111 ? -11.725 -11.443 0.477 1.00 98.56 111 LEU A C 1
ATOM 905 O O . LEU A 1 111 ? -12.647 -11.465 1.289 1.00 98.56 111 LEU A O 1
ATOM 909 N N . ARG A 1 112 ? -10.655 -12.236 0.617 1.00 98.50 112 ARG A N 1
ATOM 910 C CA . ARG A 1 112 ? -10.523 -13.155 1.752 1.00 98.50 112 ARG A CA 1
ATOM 911 C C . ARG A 1 112 ? -10.445 -12.409 3.085 1.00 98.50 112 ARG A C 1
ATOM 913 O O . ARG A 1 112 ? -10.973 -12.898 4.079 1.00 98.50 112 ARG A O 1
ATOM 920 N N . ARG A 1 113 ? -9.767 -11.258 3.140 1.00 98.56 113 ARG A N 1
ATOM 921 C CA . ARG A 1 113 ? -9.699 -10.437 4.360 1.00 98.56 113 ARG A CA 1
ATOM 922 C C . ARG A 1 113 ? -11.072 -9.903 4.744 1.00 98.56 113 ARG A C 1
ATOM 924 O O . ARG A 1 113 ? -11.431 -10.042 5.904 1.00 98.56 113 ARG A O 1
ATOM 931 N N . GLN A 1 114 ? -11.848 -9.413 3.783 1.00 98.62 114 GLN A N 1
ATOM 932 C CA . GLN A 1 114 ? -13.217 -8.949 4.019 1.00 98.62 114 GLN A CA 1
ATOM 933 C C . GLN A 1 114 ? -14.113 -10.055 4.591 1.00 98.62 114 GLN A C 1
ATOM 935 O O . GLN A 1 114 ? -14.825 -9.826 5.565 1.00 98.62 114 GLN A O 1
ATOM 940 N N . GLU A 1 115 ? -14.029 -11.270 4.046 1.00 98.50 115 GLU A N 1
ATOM 941 C CA . GLU A 1 115 ? -14.789 -12.413 4.566 1.00 98.50 115 GLU A CA 1
ATOM 942 C C . GLU A 1 115 ? -14.376 -12.763 6.005 1.00 98.50 115 GLU A C 1
ATOM 944 O O . GLU A 1 115 ? -15.217 -12.949 6.885 1.00 98.50 115 GLU A O 1
ATOM 949 N N . LEU A 1 116 ? -13.070 -12.783 6.284 1.00 98.62 116 LEU A N 1
ATOM 950 C CA . LEU A 1 116 ? -12.565 -13.023 7.637 1.00 98.62 116 LEU A CA 1
ATOM 951 C C . LEU A 1 116 ? -12.950 -11.911 8.619 1.00 98.62 116 LEU A C 1
ATOM 953 O O . LEU A 1 116 ? -13.196 -12.195 9.788 1.00 98.62 116 LEU A O 1
ATOM 957 N N . GLU A 1 117 ? -13.011 -10.661 8.170 1.00 98.62 117 GLU A N 1
ATOM 958 C CA . GLU A 1 117 ? -13.476 -9.531 8.976 1.00 98.62 117 GLU A CA 1
ATOM 959 C C . GLU A 1 117 ? -14.971 -9.644 9.283 1.00 98.62 117 GLU A C 1
ATOM 961 O O . GLU A 1 117 ? -15.375 -9.381 10.416 1.00 98.62 117 GLU A O 1
ATOM 966 N N . ALA A 1 118 ? -15.790 -10.094 8.329 1.00 98.31 118 ALA A N 1
ATOM 967 C CA . ALA A 1 118 ? -17.214 -10.340 8.548 1.00 98.31 118 ALA A CA 1
ATOM 968 C C . ALA A 1 118 ? -17.444 -11.474 9.561 1.00 98.31 118 ALA A C 1
ATOM 970 O O . ALA A 1 118 ? -18.191 -11.303 10.530 1.00 98.31 118 ALA A O 1
ATOM 971 N N . GLN A 1 119 ? -16.743 -12.599 9.394 1.00 98.31 1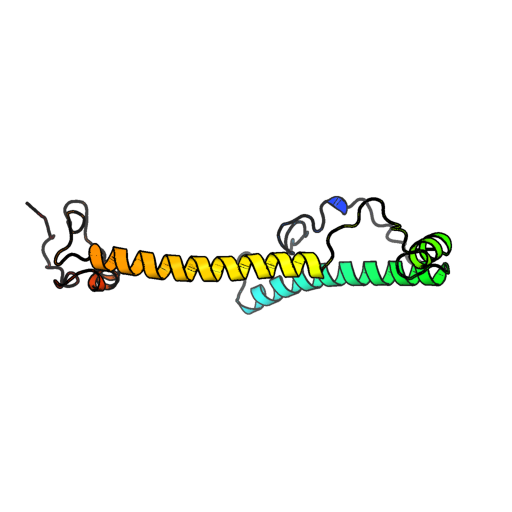19 GLN A N 1
ATOM 972 C CA . GLN A 1 119 ? -16.788 -13.723 10.334 1.00 98.31 119 GLN A CA 1
ATOM 973 C C . GLN A 1 119 ? -16.267 -13.320 11.717 1.00 98.31 119 GLN A C 1
ATOM 975 O O . GLN A 1 119 ? -16.893 -13.609 12.738 1.00 98.31 119 GLN A O 1
ATOM 980 N N . GLY A 1 120 ? -15.147 -12.595 11.752 1.00 98.44 120 GLY A N 1
ATOM 981 C CA . GLY A 1 120 ? -14.555 -12.064 12.973 1.00 98.44 120 GLY A CA 1
ATOM 982 C C . GLY A 1 120 ? -15.501 -11.111 13.695 1.00 98.44 120 GLY A C 1
ATOM 983 O O . GLY A 1 120 ? -15.676 -11.227 14.904 1.00 98.44 120 GLY A O 1
ATOM 984 N N . LYS A 1 121 ? -16.180 -10.219 12.967 1.00 98.19 121 LYS A N 1
ATOM 985 C CA . LYS A 1 121 ? -17.187 -9.314 13.529 1.00 98.19 121 LYS A CA 1
ATOM 986 C C . LYS A 1 121 ? -18.333 -10.087 14.181 1.00 98.19 121 LYS A C 1
ATOM 988 O O . LYS A 1 121 ? -18.641 -9.813 15.337 1.00 98.19 121 LYS A O 1
ATOM 993 N N . ALA A 1 122 ? -18.920 -11.059 13.482 1.00 97.69 122 ALA A N 1
ATOM 994 C CA . ALA A 1 122 ? -20.027 -11.858 14.011 1.00 97.69 122 ALA A CA 1
ATOM 995 C C . ALA A 1 122 ? -19.620 -12.662 15.261 1.00 97.69 122 ALA A C 1
ATOM 997 O O . ALA A 1 122 ? -20.343 -12.685 16.259 1.00 97.69 122 ALA A O 1
ATOM 998 N N . ALA A 1 123 ? -18.433 -13.275 15.241 1.00 97.62 123 ALA A N 1
ATOM 999 C CA . ALA A 1 123 ? -17.901 -14.009 16.386 1.00 97.62 123 ALA A CA 1
ATOM 1000 C C . ALA A 1 123 ? -17.587 -13.088 17.580 1.00 97.62 123 ALA A C 1
ATOM 1002 O O . ALA A 1 123 ? -17.872 -13.429 18.726 1.00 97.62 123 ALA A O 1
ATOM 1003 N N . MET A 1 124 ? -17.025 -11.905 17.331 1.00 97.00 124 MET A N 1
ATOM 1004 C CA . MET A 1 124 ? -16.731 -10.928 18.383 1.00 97.00 124 MET A CA 1
ATOM 1005 C C . MET A 1 124 ? -18.002 -10.329 18.986 1.00 97.00 124 MET A C 1
ATOM 1007 O O . MET A 1 124 ? -18.031 -10.042 20.182 1.00 97.00 124 MET A O 1
ATOM 1011 N N . GLU A 1 125 ? -19.051 -10.139 18.187 1.00 95.62 125 GLU A N 1
ATOM 1012 C CA . GLU A 1 125 ? -20.344 -9.656 18.664 1.00 95.62 125 GLU A CA 1
ATOM 1013 C C . GLU A 1 125 ? -21.017 -10.674 19.588 1.00 95.62 125 GLU A C 1
ATOM 1015 O O . GLU A 1 125 ? -21.396 -10.313 20.704 1.00 95.62 125 GLU A O 1
ATOM 1020 N N . SER A 1 126 ? -21.076 -11.949 19.192 1.00 95.56 126 SER A N 1
ATOM 1021 C CA . SER A 1 126 ? -21.644 -13.004 20.039 1.00 95.56 126 SER A CA 1
ATOM 1022 C C . SER A 1 126 ? -20.860 -13.174 21.344 1.00 95.56 126 SER A C 1
ATOM 1024 O O . SER A 1 126 ? -21.452 -13.237 22.421 1.00 95.56 126 SER A O 1
ATOM 1026 N N . GLN A 1 127 ? -19.524 -13.142 21.285 1.00 95.56 127 GLN A N 1
ATOM 1027 C CA . GLN A 1 127 ? -18.682 -13.182 22.482 1.00 95.56 127 GLN A CA 1
ATOM 1028 C C . GLN A 1 127 ? -18.875 -11.955 23.379 1.00 95.56 127 GLN A C 1
ATOM 1030 O O . GLN A 1 127 ? -18.894 -12.095 24.602 1.00 95.56 127 GLN A O 1
ATOM 1035 N N . ARG A 1 128 ? -19.024 -10.755 22.805 1.00 92.38 128 ARG A N 1
ATOM 1036 C CA . ARG A 1 128 ? -19.261 -9.525 23.573 1.00 92.38 128 ARG A CA 1
ATOM 1037 C C . ARG A 1 128 ? -20.613 -9.558 24.270 1.00 92.38 128 ARG A C 1
ATOM 1039 O O . ARG A 1 128 ? -20.680 -9.200 25.440 1.00 92.38 128 ARG A O 1
ATOM 1046 N N . GLN A 1 129 ? -21.659 -10.009 23.582 1.00 91.12 129 GLN A N 1
ATOM 1047 C CA . GLN A 1 129 ? -22.985 -10.175 24.175 1.00 91.12 129 GLN A CA 1
ATOM 1048 C C . GLN A 1 129 ? -22.950 -11.201 25.315 1.00 91.12 129 GLN A C 1
ATOM 1050 O O . GLN A 1 129 ? -23.418 -10.902 26.408 1.00 91.12 129 GLN A O 1
ATOM 1055 N N . ALA A 1 130 ? -22.307 -12.356 25.107 1.00 92.94 130 ALA A N 1
ATOM 1056 C CA . ALA A 1 130 ? -22.163 -13.388 26.136 1.00 92.94 130 ALA A CA 1
ATOM 1057 C C . ALA A 1 130 ? -21.332 -12.934 27.352 1.00 92.94 130 ALA A C 1
ATOM 1059 O O . ALA A 1 130 ? -21.534 -13.423 28.460 1.00 92.94 130 ALA A O 1
ATOM 1060 N N . ARG A 1 131 ? -20.383 -12.009 27.158 1.00 91.69 131 ARG A N 1
ATOM 1061 C CA . ARG A 1 131 ? -19.537 -11.446 28.225 1.00 91.69 131 ARG A CA 1
ATOM 1062 C C . ARG A 1 131 ? -20.058 -10.133 28.800 1.00 91.69 131 ARG A C 1
ATOM 1064 O O . ARG A 1 131 ? -19.372 -9.551 29.642 1.00 91.69 131 ARG A O 1
ATOM 1071 N N . ARG A 1 132 ? -21.217 -9.644 28.351 1.00 91.31 132 ARG A N 1
ATOM 1072 C CA . ARG A 1 132 ? -21.817 -8.428 28.899 1.00 91.31 132 ARG A CA 1
ATOM 1073 C C . ARG A 1 132 ? -22.098 -8.647 30.385 1.00 91.31 132 ARG A C 1
ATOM 1075 O O . ARG A 1 132 ? -22.557 -9.714 30.781 1.00 91.31 132 ARG A O 1
ATOM 1082 N N . ARG A 1 133 ? -21.769 -7.656 31.210 1.00 88.88 133 ARG A N 1
ATOM 1083 C CA . ARG A 1 133 ? -21.960 -7.705 32.666 1.00 88.88 133 ARG A CA 1
ATOM 1084 C C . ARG A 1 133 ? -22.845 -6.547 33.080 1.00 88.88 133 ARG A C 1
ATOM 1086 O O . ARG A 1 133 ? -22.771 -5.486 32.472 1.00 88.88 133 ARG A O 1
ATOM 1093 N N . ASP A 1 134 ? -23.626 -6.720 34.137 1.00 91.81 134 ASP A N 1
ATOM 1094 C CA . ASP A 1 134 ? -24.446 -5.620 34.645 1.00 91.81 134 ASP A CA 1
ATOM 1095 C C . ASP A 1 134 ? -23.599 -4.534 35.308 1.00 91.81 134 ASP A C 1
ATOM 1097 O O . ASP A 1 134 ? -23.852 -3.349 35.085 1.00 91.81 134 ASP A O 1
ATOM 1101 N N . ALA A 1 135 ? -22.559 -4.944 36.040 1.00 91.81 135 ALA A N 1
ATOM 1102 C CA . ALA A 1 135 ? -21.631 -4.070 36.747 1.00 91.81 135 ALA A CA 1
ATOM 1103 C C . ALA A 1 135 ? -20.168 -4.305 36.310 1.00 91.81 135 ALA A C 1
ATOM 1105 O O . ALA A 1 135 ? -19.807 -5.418 35.896 1.00 91.81 135 ALA A O 1
ATOM 1106 N N . PRO A 1 136 ? -19.297 -3.284 36.422 1.00 92.56 136 PRO A N 1
ATOM 1107 C CA . PRO A 1 136 ? -17.860 -3.433 36.215 1.00 92.56 136 PRO A CA 1
ATOM 1108 C C . PRO A 1 136 ? -17.213 -4.445 37.165 1.00 92.56 136 PRO A C 1
ATOM 1110 O O . PRO A 1 136 ? -17.720 -4.718 38.256 1.00 92.56 136 PRO A O 1
ATOM 1113 N N . SER A 1 137 ? -16.065 -4.993 36.768 1.00 92.31 137 SER A N 1
ATOM 1114 C CA . SER A 1 137 ? -15.230 -5.799 37.668 1.00 92.31 137 SER A CA 1
ATOM 1115 C C . SER A 1 137 ? -14.244 -4.921 38.440 1.00 92.31 137 SER A C 1
ATOM 1117 O O . SER A 1 137 ? -14.388 -3.704 38.464 1.00 92.31 137 SER A O 1
ATOM 1119 N N . GLU A 1 138 ? -13.234 -5.547 39.041 1.00 92.56 138 GLU A N 1
ATOM 1120 C CA . GLU A 1 138 ? -12.189 -4.926 39.870 1.00 92.56 138 GLU A CA 1
ATOM 1121 C C . GLU A 1 138 ? -11.431 -3.771 39.202 1.00 92.56 138 GLU A C 1
ATOM 1123 O O . GLU A 1 138 ? -10.819 -2.978 39.894 1.00 92.56 138 GLU A O 1
ATOM 1128 N N . TRP A 1 139 ? -11.498 -3.623 37.873 1.00 93.38 139 TRP A N 1
ATOM 1129 C CA . TRP A 1 139 ? -10.871 -2.487 37.189 1.00 93.38 139 TRP A CA 1
ATOM 1130 C C . TRP A 1 139 ? -11.554 -1.143 37.496 1.00 93.38 139 TRP A C 1
ATOM 1132 O O . TRP A 1 139 ? -10.955 -0.098 37.268 1.00 93.38 139 TRP A O 1
ATOM 1142 N N . TYR A 1 140 ? -12.810 -1.156 37.954 1.00 93.88 140 TYR A N 1
ATOM 1143 C CA . TYR A 1 140 ? -13.544 0.045 38.358 1.00 93.88 140 TYR A CA 1
ATOM 1144 C C . TYR A 1 140 ? -13.287 0.321 39.841 1.00 93.88 140 TYR A C 1
ATOM 1146 O O . TYR A 1 140 ? -14.152 0.092 40.690 1.00 93.88 140 TYR A O 1
ATOM 1154 N N . ASP A 1 141 ? -12.054 0.729 40.116 1.00 93.69 141 ASP A N 1
ATOM 1155 C CA . ASP A 1 141 ? -11.523 1.037 41.438 1.00 93.69 141 ASP A CA 1
ATOM 1156 C C . ASP A 1 141 ? -10.561 2.229 41.329 1.00 93.69 141 ASP A C 1
ATOM 1158 O O . ASP A 1 141 ? -9.770 2.304 40.387 1.00 93.69 141 ASP A O 1
ATOM 1162 N N . GLU A 1 142 ? -10.653 3.173 42.265 1.00 94.12 142 GLU A N 1
ATOM 1163 C CA . GLU A 1 142 ? -9.872 4.419 42.275 1.00 94.12 142 GLU A CA 1
ATOM 1164 C C . GLU A 1 142 ? -8.754 4.435 43.326 1.00 94.12 142 GLU A C 1
ATOM 1166 O O . GLU A 1 142 ? -8.164 5.484 43.590 1.00 94.12 142 GLU A O 1
ATOM 1171 N N . THR A 1 143 ? -8.429 3.279 43.915 1.00 93.19 143 THR A N 1
ATOM 1172 C CA . THR A 1 143 ? -7.388 3.148 44.949 1.00 93.19 143 THR A CA 1
ATOM 1173 C C . THR A 1 143 ? -6.024 3.667 44.476 1.00 93.19 143 THR A C 1
ATOM 1175 O O . THR A 1 143 ? -5.356 4.401 45.204 1.00 93.19 143 THR A O 1
ATOM 1178 N N . ASP A 1 144 ? -5.641 3.347 43.237 1.00 92.69 144 ASP A N 1
ATOM 1179 C CA . ASP A 1 144 ? -4.351 3.737 42.647 1.00 92.69 144 ASP A CA 1
ATOM 1180 C C . ASP A 1 144 ? -4.408 5.062 41.858 1.00 92.69 144 ASP A C 1
ATOM 1182 O O . ASP A 1 144 ? -3.386 5.553 41.369 1.00 92.69 144 ASP A O 1
ATOM 1186 N N . GLY A 1 145 ? -5.594 5.661 41.714 1.00 92.62 145 GLY A N 1
ATOM 1187 C CA . GLY A 1 145 ? -5.794 6.910 40.983 1.00 92.62 145 GLY A CA 1
ATOM 1188 C C . GLY A 1 145 ? -7.199 7.056 40.387 1.00 92.62 145 GLY A C 1
ATOM 1189 O O . GLY A 1 145 ? -7.936 6.080 40.284 1.00 92.62 145 GLY A O 1
ATOM 1190 N N . PRO A 1 146 ? -7.584 8.273 39.965 1.00 94.50 146 PRO A N 1
ATOM 1191 C CA . PRO A 1 146 ? -8.933 8.547 39.476 1.00 94.50 146 PRO A CA 1
ATOM 1192 C C . PRO A 1 146 ? -9.210 7.880 38.124 1.00 94.50 146 PRO A C 1
ATOM 1194 O O . PRO A 1 146 ? -8.344 7.829 37.241 1.00 94.50 146 PRO A O 1
ATOM 1197 N N . LEU A 1 147 ? -10.455 7.452 37.916 1.00 94.88 147 LEU A N 1
ATOM 1198 C CA . LEU A 1 147 ? -10.899 6.927 36.629 1.00 94.88 147 LEU A CA 1
ATOM 1199 C C . LEU A 1 147 ? -11.018 8.050 35.588 1.00 94.88 147 LEU A C 1
ATOM 1201 O O . LEU A 1 147 ? -11.259 9.216 35.897 1.00 94.88 147 LEU A O 1
ATOM 1205 N N . ASN A 1 148 ? -10.878 7.699 34.306 1.00 95.06 148 ASN A N 1
ATOM 1206 C CA . ASN A 1 148 ? -11.014 8.650 33.201 1.00 95.06 148 ASN A CA 1
ATOM 1207 C C . ASN A 1 148 ? -12.474 8.727 32.708 1.00 95.06 148 ASN A C 1
ATOM 1209 O O . ASN A 1 148 ? -12.927 7.789 32.039 1.00 95.06 148 ASN A O 1
ATOM 1213 N N . PRO A 1 149 ? -13.188 9.857 32.884 1.00 94.56 149 PRO A N 1
ATOM 1214 C CA . PRO A 1 149 ? -14.594 9.971 32.489 1.00 94.56 149 PRO A CA 1
ATOM 1215 C C . PRO A 1 149 ? -14.843 9.733 30.992 1.00 94.56 149 PRO A C 1
ATOM 1217 O O . PRO A 1 149 ? -15.872 9.175 30.611 1.00 94.56 149 PRO A O 1
ATOM 1220 N N . ARG A 1 150 ? -13.888 10.090 30.117 1.00 96.69 150 ARG A N 1
ATOM 1221 C CA . ARG A 1 150 ? -14.010 9.847 28.664 1.00 96.69 150 ARG A CA 1
ATOM 1222 C C . ARG A 1 150 ? -13.971 8.359 28.326 1.00 96.69 150 ARG A C 1
ATOM 1224 O O . ARG A 1 150 ? -14.656 7.907 27.408 1.00 96.69 150 ARG A O 1
ATOM 1231 N N . PHE A 1 151 ? -13.169 7.601 29.068 1.00 96.50 151 PHE A N 1
ATOM 1232 C CA . PHE A 1 151 ? -13.108 6.155 28.918 1.00 96.50 151 PHE A CA 1
ATOM 1233 C C . PHE A 1 151 ? -14.388 5.499 29.447 1.00 96.50 151 PHE A C 1
ATOM 1235 O O . PHE A 1 151 ? -14.969 4.666 28.753 1.00 96.50 151 PHE A O 1
ATOM 1242 N N . LEU A 1 152 ? -14.892 5.944 30.604 1.00 95.81 152 LEU A N 1
ATOM 1243 C CA . LEU A 1 152 ? -16.155 5.457 31.171 1.00 95.81 152 LEU A CA 1
ATOM 1244 C C . LEU A 1 152 ? -17.341 5.684 30.224 1.00 95.81 152 LEU A C 1
ATOM 1246 O O . LEU A 1 152 ? -18.127 4.765 30.009 1.00 95.81 152 LEU A O 1
ATOM 1250 N N . ALA A 1 153 ? -17.412 6.847 29.567 1.00 96.00 153 ALA A N 1
ATOM 1251 C CA . ALA A 1 153 ? -18.430 7.127 28.551 1.00 96.00 153 ALA A CA 1
ATOM 1252 C C . ALA A 1 153 ? -18.386 6.133 27.375 1.00 96.00 153 ALA A C 1
ATOM 1254 O O . ALA A 1 153 ? -19.425 5.689 26.892 1.00 96.00 153 ALA A O 1
ATOM 1255 N N . SER A 1 154 ? -17.186 5.731 26.946 1.00 95.94 154 SER A N 1
ATOM 1256 C CA . SER A 1 154 ? -17.012 4.725 25.886 1.00 95.94 154 SER A CA 1
ATOM 1257 C C . SER A 1 154 ? -17.393 3.316 26.365 1.00 95.94 154 SER A C 1
ATOM 1259 O O . SER A 1 154 ? -17.946 2.516 25.607 1.00 95.94 154 SER A O 1
ATOM 1261 N N . MET A 1 155 ? -17.130 3.017 27.640 1.00 94.75 155 MET A N 1
ATOM 1262 C CA . MET A 1 155 ? -17.389 1.717 28.260 1.00 94.75 155 MET A CA 1
ATOM 1263 C C . MET A 1 155 ? -18.842 1.512 28.696 1.00 94.75 155 MET A C 1
ATOM 1265 O O . MET A 1 155 ? -19.247 0.360 28.841 1.00 94.75 155 MET A O 1
ATOM 1269 N N . GLN A 1 156 ? -19.633 2.578 28.856 1.00 94.06 156 GLN A N 1
ATOM 1270 C CA . GLN A 1 156 ? -21.025 2.524 29.326 1.00 94.06 156 GLN A CA 1
ATOM 1271 C C . GLN A 1 156 ? -21.886 1.533 28.532 1.00 94.06 156 GLN A C 1
ATOM 1273 O O . GLN A 1 156 ? -22.710 0.827 29.104 1.00 94.06 156 GLN A O 1
ATOM 1278 N N . SER A 1 157 ? -21.660 1.427 27.219 1.00 91.69 157 SER A N 1
ATOM 1279 C CA . SER A 1 157 ? -22.388 0.497 26.342 1.00 91.69 157 SER A CA 1
ATOM 1280 C C . SER A 1 157 ? -22.224 -0.986 26.716 1.00 91.69 157 SER A C 1
ATOM 1282 O O . SER A 1 157 ? -23.073 -1.805 26.363 1.00 91.69 157 SER A O 1
ATOM 1284 N N . ASN A 1 158 ? -21.161 -1.338 27.447 1.00 93.38 158 ASN A N 1
ATOM 1285 C CA . ASN A 1 158 ? -20.874 -2.706 27.876 1.00 93.38 158 ASN A CA 1
ATOM 1286 C C . ASN A 1 158 ? -21.559 -3.092 29.196 1.00 93.38 158 ASN A C 1
ATOM 1288 O O . ASN A 1 158 ? -21.542 -4.272 29.547 1.00 93.38 158 ASN A O 1
ATOM 1292 N N . TYR A 1 159 ? -22.149 -2.131 29.912 1.00 94.44 159 TYR A N 1
ATOM 1293 C CA . TYR A 1 159 ? -22.765 -2.342 31.221 1.00 94.44 159 TYR A CA 1
ATOM 1294 C C . TYR A 1 159 ? -24.254 -1.997 31.202 1.00 94.44 159 TYR A C 1
ATOM 1296 O O . TYR A 1 159 ? -24.755 -1.368 30.264 1.00 94.44 159 TYR A O 1
ATOM 1304 N N . THR A 1 160 ? -24.979 -2.477 32.207 1.00 91.50 160 THR A N 1
ATOM 1305 C CA . THR A 1 160 ? -26.391 -2.125 32.426 1.00 91.50 160 THR A CA 1
ATOM 1306 C C . THR A 1 160 ? -26.488 -0.982 33.434 1.00 91.50 160 THR A C 1
ATOM 1308 O O . THR A 1 160 ? -27.283 -0.063 33.255 1.00 91.50 160 THR A O 1
ATOM 1311 N N . GLN A 1 161 ? -25.643 -1.006 34.468 1.00 92.12 161 GLN A N 1
ATOM 1312 C CA . GLN A 1 161 ? -25.541 0.072 35.444 1.00 92.12 161 GLN A CA 1
ATOM 1313 C C . GLN A 1 161 ? -24.854 1.302 34.847 1.00 92.12 161 GLN A C 1
ATOM 1315 O O . GLN A 1 161 ? -23.987 1.198 33.975 1.00 92.12 161 GLN A O 1
ATOM 1320 N N . VAL A 1 162 ? -25.245 2.479 35.333 1.00 93.62 162 VAL A N 1
ATOM 1321 C CA . VAL A 1 162 ? -24.597 3.743 34.978 1.00 93.62 162 VAL A CA 1
ATOM 1322 C C . VAL A 1 162 ? -23.242 3.798 35.680 1.00 93.62 162 VAL A C 1
ATOM 1324 O O . VAL A 1 162 ? -23.176 3.752 36.902 1.00 93.62 162 VAL A O 1
ATOM 1327 N N . ILE A 1 163 ? -22.166 3.868 34.897 1.00 93.38 163 ILE A N 1
ATOM 1328 C CA . ILE A 1 163 ? -20.777 3.907 35.387 1.00 93.38 163 ILE A CA 1
ATOM 1329 C C . ILE A 1 163 ? -20.118 5.269 35.153 1.00 93.38 163 ILE A C 1
ATOM 1331 O O . ILE A 1 163 ? -18.988 5.490 35.577 1.00 93.38 163 ILE A O 1
ATOM 1335 N N . THR A 1 164 ? -20.792 6.170 34.437 1.00 93.88 164 THR A N 1
ATOM 1336 C CA . THR A 1 164 ? -20.279 7.498 34.075 1.00 93.88 164 THR A CA 1
ATOM 1337 C C . THR A 1 164 ? -20.411 8.529 35.188 1.00 93.88 164 THR A C 1
ATOM 1339 O O . THR A 1 164 ? -19.701 9.530 35.172 1.00 93.88 164 THR A O 1
ATOM 1342 N N . GLU A 1 165 ? -21.328 8.309 36.127 1.00 90.62 165 GLU A N 1
ATOM 1343 C CA . GLU A 1 165 ? -21.594 9.219 37.239 1.00 90.62 165 GLU A CA 1
ATOM 1344 C C . GLU A 1 165 ? -20.681 8.863 38.415 1.00 90.62 165 GLU A C 1
ATOM 1346 O O . GLU A 1 165 ? -21.011 8.016 39.242 1.00 90.62 165 GLU A O 1
ATOM 1351 N N . LEU A 1 166 ? -19.499 9.488 38.455 1.00 90.06 166 LEU A N 1
ATOM 1352 C CA . LEU A 1 166 ? -18.552 9.319 39.556 1.00 90.06 166 LEU A CA 1
ATOM 1353 C C . LEU A 1 166 ? -18.908 10.257 40.724 1.00 90.06 166 LEU A C 1
ATOM 1355 O O . LEU A 1 166 ? -19.149 11.448 40.494 1.00 90.06 166 LEU A O 1
ATOM 1359 N N . PRO A 1 167 ? -18.925 9.759 41.972 1.00 89.38 167 PRO A N 1
ATOM 1360 C CA . PRO A 1 167 ? -19.050 10.602 43.153 1.00 89.38 167 PRO A CA 1
ATOM 1361 C C . PRO A 1 167 ? -17.805 11.482 43.347 1.00 89.38 167 PRO A C 1
ATOM 1363 O O . PRO A 1 167 ? -16.749 11.255 42.767 1.00 89.38 167 PRO A O 1
ATOM 1366 N N . SER A 1 168 ? -17.920 12.504 44.199 1.00 87.31 168 SER A N 1
ATOM 1367 C CA . SER A 1 168 ? -16.798 13.398 44.523 1.00 87.31 168 SER A CA 1
ATOM 1368 C C . SER A 1 168 ? -15.719 12.745 45.395 1.00 87.31 168 SER A C 1
ATOM 1370 O O . SER A 1 168 ? -14.602 13.251 45.469 1.00 87.31 168 SER A O 1
ATOM 1372 N N . SER A 1 169 ? -16.061 11.669 46.105 1.00 87.62 169 SER A N 1
ATOM 1373 C CA . SER A 1 169 ? -15.125 10.838 46.866 1.00 87.62 169 SER A CA 1
ATOM 1374 C C . SER A 1 169 ? -14.627 9.676 46.003 1.00 87.62 169 SER A C 1
ATOM 1376 O O . SER A 1 169 ? -15.443 9.145 45.249 1.00 87.62 169 SER A O 1
ATOM 1378 N N . PRO A 1 170 ? -13.369 9.222 46.160 1.00 88.69 170 PRO A N 1
ATOM 1379 C CA . PRO A 1 170 ? -12.836 8.121 45.366 1.00 88.69 170 PRO A CA 1
ATOM 1380 C C . PRO A 1 170 ? -13.691 6.862 45.498 1.00 88.69 170 PRO A C 1
ATOM 1382 O O . PRO A 1 170 ? -14.043 6.465 46.613 1.00 88.69 170 PRO A O 1
ATOM 1385 N N . VAL A 1 171 ? -14.029 6.240 44.370 1.00 87.19 171 VAL A N 1
ATOM 1386 C CA . VAL A 1 171 ? -14.737 4.956 44.369 1.00 87.19 171 VAL A CA 1
ATOM 1387 C C . VAL A 1 171 ? -13.736 3.860 44.697 1.00 87.19 171 VAL A C 1
ATOM 1389 O O . VAL A 1 171 ? -12.997 3.423 43.821 1.00 87.19 171 VAL A O 1
ATOM 1392 N N . THR A 1 172 ? -13.721 3.405 45.947 1.00 86.38 172 THR A N 1
ATOM 1393 C CA . THR A 1 172 ? -12.926 2.247 46.357 1.00 86.38 172 THR A CA 1
ATOM 1394 C C . THR A 1 172 ? -13.817 1.038 46.609 1.00 86.38 172 THR A C 1
ATOM 1396 O O . THR A 1 172 ? -14.887 1.149 47.218 1.00 86.38 172 THR A O 1
ATOM 1399 N N . ARG A 1 173 ? -13.408 -0.136 46.124 1.00 74.75 173 ARG A N 1
ATOM 1400 C CA . ARG A 1 173 ? -14.024 -1.402 46.551 1.00 74.75 173 ARG A CA 1
ATOM 1401 C C . ARG A 1 173 ? -13.345 -1.887 47.834 1.00 74.75 173 ARG A C 1
ATOM 1403 O O . ARG A 1 173 ? -12.128 -1.807 47.950 1.00 74.75 173 ARG A O 1
ATOM 1410 N N . ALA A 1 174 ? -14.150 -2.334 48.799 1.00 59.50 174 ALA A N 1
ATOM 1411 C CA . ALA A 1 174 ? -13.673 -2.944 50.043 1.00 59.50 174 ALA A CA 1
ATOM 1412 C C . ALA A 1 174 ? -13.143 -4.365 49.817 1.00 59.50 174 ALA A C 1
ATOM 1414 O O . ALA A 1 174 ? -13.695 -5.054 48.925 1.00 59.50 174 ALA A O 1
#

Secondary structure (DSSP, 8-state):
-------------TTTTT-SSSTTTT-------SS--HHHHHHHHHHHHHHHHHHHHHHHHHHHHHHHHTTS-TTS--HHHHHHHHTT---SSS-PPPHHHHHHHHHHHHHHHHHHHHHHHHHHHHHHHHT--SS--TTS--TTS---HHHHHHHGGG-SS--S---SS-----

Organism: NCBI:txid5678

Sequence (174 aa):
MRRTELCLGGFTMKYKRGTGLWDEDYVNDFNANKYLSARSTMRWYYGMERLQTRNTINSRRATQSYNNNMGLHHSGRGAFERELERRGIQVDKYPLTTTTGAARVAEMVLLRRQELEAQGKAAMESQRQARRRDAPSEWYDETDGPLNPRFLASMQSNYTQVITELPSSPVTRA

Foldseek 3Di:
DDPPPPPPDDDDPPVLQPPDPDLPPPDPPPPDDPDADPVRVVVVNVVSVVVVVVVVVVVLVVQQVVLVVVVHHSVNHDPVLVVCVVVVHDDDPDDDQDPVRVVVVVVVVVVVVVVVVVVVVVVVVVVLVVPQEQDDDPVQFAPVHDDDLVVLVVCCVSHNDRSNDDDPDGDHDD

Radius of gyration: 31.13 Å; chains: 1; bounding box: 57×50×86 Å

pLDDT: mean 93.26, std 10.45, range [40.34, 98.62]